Protein AF-A0A224X8A6-F1 (afdb_monomer_lite)

Structure (mmCIF, N/CA/C/O backbone):
data_AF-A0A224X8A6-F1
#
_entry.id   AF-A0A224X8A6-F1
#
loop_
_atom_site.group_PDB
_atom_site.id
_atom_site.type_symbol
_atom_site.label_atom_id
_atom_site.label_alt_id
_atom_site.label_comp_id
_atom_site.label_asym_id
_atom_site.label_entity_id
_atom_site.label_seq_id
_atom_site.pdbx_PDB_ins_code
_atom_site.Cartn_x
_atom_site.Cartn_y
_atom_site.Cartn_z
_atom_site.occupancy
_atom_site.B_iso_or_equiv
_atom_site.auth_seq_id
_atom_site.auth_comp_id
_atom_site.auth_asym_id
_atom_site.auth_atom_id
_atom_site.pdbx_PDB_model_num
ATOM 1 N N . MET A 1 1 ? 12.321 6.076 10.327 1.00 47.81 1 MET A N 1
ATOM 2 C CA . MET A 1 1 ? 11.459 7.265 10.176 1.00 47.81 1 MET A CA 1
ATOM 3 C C . MET A 1 1 ? 10.044 6.905 10.630 1.00 47.81 1 MET A C 1
ATOM 5 O O . MET A 1 1 ? 9.307 6.32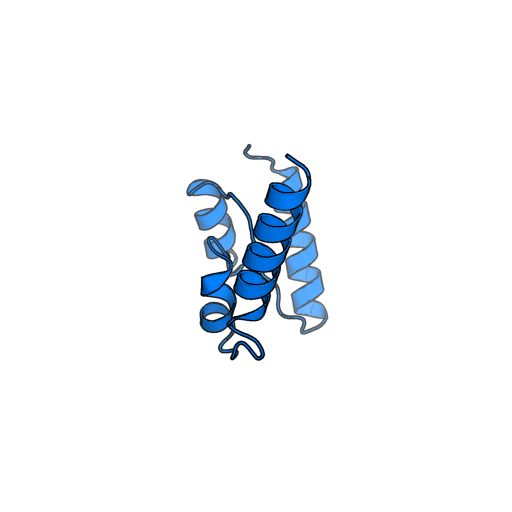8 9.850 1.00 47.81 1 MET A O 1
ATOM 9 N N . ASN A 1 2 ? 9.702 7.130 11.905 1.00 54.09 2 ASN A N 1
ATOM 10 C CA . ASN A 1 2 ? 8.315 7.119 12.398 1.00 54.09 2 ASN A CA 1
ATOM 11 C C . ASN A 1 2 ? 7.938 8.592 12.536 1.00 54.09 2 ASN A C 1
ATOM 13 O O . ASN A 1 2 ? 8.477 9.248 13.420 1.00 54.09 2 ASN A O 1
ATOM 17 N N . SER A 1 3 ? 7.117 9.128 11.640 1.00 74.00 3 SER A N 1
ATOM 18 C CA . SER A 1 3 ? 6.656 10.511 11.753 1.00 74.00 3 SER A CA 1
ATOM 19 C C . SER A 1 3 ? 5.148 10.494 11.926 1.00 74.00 3 SER A C 1
ATOM 21 O O . SER A 1 3 ? 4.427 10.105 11.006 1.00 74.00 3 SER A O 1
ATOM 23 N N . ASP A 1 4 ? 4.679 10.911 13.099 1.00 85.12 4 ASP A N 1
ATOM 24 C CA . ASP A 1 4 ? 3.250 11.073 13.385 1.00 85.12 4 ASP A CA 1
ATOM 25 C C . ASP A 1 4 ? 2.594 12.033 12.379 1.00 85.12 4 ASP A C 1
ATOM 27 O O . ASP A 1 4 ? 1.438 11.859 12.003 1.00 85.12 4 ASP A O 1
ATOM 31 N N . THR A 1 5 ? 3.363 12.990 11.846 1.00 89.75 5 THR A N 1
ATOM 32 C CA . THR A 1 5 ? 2.931 13.888 10.769 1.00 89.75 5 THR A CA 1
ATOM 33 C C . THR A 1 5 ? 2.640 13.138 9.471 1.00 89.75 5 THR A C 1
ATOM 35 O O . THR A 1 5 ? 1.613 13.388 8.847 1.00 89.75 5 THR A O 1
ATOM 38 N N . MET A 1 6 ? 3.499 12.194 9.068 1.00 89.69 6 MET A N 1
ATOM 39 C CA . MET A 1 6 ? 3.255 11.376 7.874 1.00 89.69 6 MET A CA 1
ATOM 40 C C . MET A 1 6 ? 1.985 10.534 8.039 1.00 89.69 6 MET A C 1
ATOM 42 O O . MET A 1 6 ? 1.170 10.483 7.122 1.00 89.69 6 MET A O 1
ATOM 46 N N . LEU A 1 7 ? 1.799 9.900 9.202 1.00 91.12 7 LEU A N 1
ATOM 47 C CA . LEU A 1 7 ? 0.595 9.109 9.476 1.00 91.12 7 LEU A CA 1
ATOM 48 C C . LEU A 1 7 ? -0.664 9.976 9.439 1.00 91.12 7 LEU A C 1
ATOM 50 O O . LEU A 1 7 ? -1.646 9.581 8.820 1.00 91.12 7 LEU A O 1
ATOM 54 N N . LYS A 1 8 ? -0.611 11.178 10.024 1.00 93.69 8 LYS A N 1
ATOM 55 C CA . LYS A 1 8 ? -1.715 12.137 9.967 1.00 93.69 8 LYS A CA 1
ATOM 56 C C . LYS A 1 8 ? -2.095 12.479 8.524 1.00 93.69 8 LYS A C 1
ATOM 58 O O . LYS A 1 8 ? -3.260 12.357 8.172 1.00 93.69 8 LYS A O 1
ATOM 63 N N . ILE A 1 9 ? -1.117 12.811 7.677 1.00 94.06 9 ILE A N 1
ATOM 64 C CA . ILE A 1 9 ? -1.361 13.106 6.255 1.00 94.06 9 ILE A CA 1
ATOM 65 C C . ILE A 1 9 ? -2.005 11.906 5.547 1.00 94.06 9 ILE A C 1
ATOM 67 O O . ILE A 1 9 ? -2.976 12.069 4.814 1.00 94.06 9 ILE A O 1
ATOM 71 N N . ILE A 1 10 ? -1.494 10.692 5.780 1.00 94.38 10 ILE A N 1
ATOM 72 C CA . ILE A 1 10 ? -2.051 9.471 5.183 1.00 94.38 10 ILE A CA 1
ATOM 73 C C . ILE A 1 10 ? -3.513 9.272 5.606 1.00 94.38 10 ILE A C 1
ATOM 75 O O . ILE A 1 10 ? -4.347 8.930 4.766 1.00 94.38 10 ILE A O 1
ATOM 79 N N . PHE A 1 11 ? -3.835 9.496 6.880 1.00 94.50 11 PHE A N 1
ATOM 80 C CA . PHE A 1 11 ? -5.199 9.360 7.390 1.00 94.50 11 PHE A CA 1
ATOM 81 C C . PHE A 1 11 ? -6.137 10.431 6.827 1.00 94.50 11 PHE A C 1
ATOM 83 O O . PHE A 1 11 ? -7.223 10.087 6.365 1.00 94.50 11 PHE A O 1
ATOM 90 N N . ASP A 1 12 ? -5.694 11.686 6.736 1.00 96.00 12 ASP A N 1
ATOM 91 C CA . ASP A 1 12 ? -6.478 12.766 6.128 1.00 96.00 12 ASP A CA 1
ATOM 92 C C . ASP A 1 12 ? -6.801 12.456 4.649 1.00 96.00 12 ASP A C 1
ATOM 94 O O . ASP A 1 12 ? -7.935 12.636 4.185 1.00 96.00 12 ASP A O 1
ATOM 98 N N . CYS A 1 13 ? -5.827 11.915 3.902 1.00 96.06 13 CYS A N 1
ATOM 99 C CA . CYS A 1 13 ? -6.032 11.447 2.531 1.00 96.06 13 CYS A CA 1
ATOM 100 C C . CYS A 1 13 ? -7.008 10.264 2.452 1.00 96.06 13 CYS A C 1
ATOM 102 O O . CYS A 1 13 ? -7.866 10.240 1.565 1.00 96.06 13 CYS A O 1
ATOM 104 N N . GLN A 1 14 ? -6.904 9.294 3.364 1.00 95.38 14 GLN A N 1
ATOM 105 C CA . GLN A 1 14 ? -7.799 8.138 3.423 1.00 95.38 14 GLN A CA 1
ATOM 106 C C . GLN A 1 14 ? -9.247 8.562 3.693 1.00 95.38 14 GLN A C 1
ATOM 108 O O . GLN A 1 14 ? -10.162 8.071 3.025 1.00 95.38 14 GLN A O 1
ATOM 113 N N . ASP A 1 15 ? -9.462 9.485 4.628 1.00 9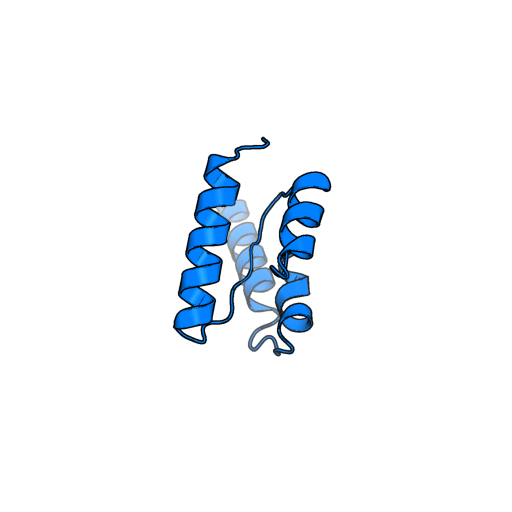5.56 15 ASP A N 1
ATOM 114 C CA . ASP A 1 15 ? -10.792 9.987 4.967 1.00 95.56 15 ASP A CA 1
ATOM 115 C C . ASP A 1 15 ? -11.403 10.757 3.796 1.00 95.56 15 ASP A C 1
ATOM 117 O O . ASP A 1 15 ? -12.569 10.556 3.449 1.00 95.56 15 ASP A O 1
ATOM 121 N N . SER A 1 16 ? -10.604 11.590 3.125 1.00 97.00 16 SER A N 1
ATOM 122 C CA . SER A 1 16 ? -11.040 12.274 1.906 1.00 97.00 16 SER A CA 1
ATOM 123 C C . SER A 1 16 ? -11.393 11.290 0.791 1.00 97.00 16 SER A C 1
ATOM 125 O O . SER A 1 16 ? -12.436 11.422 0.152 1.00 97.00 16 SER A O 1
ATOM 127 N N . SER A 1 17 ? -10.575 10.255 0.595 1.00 95.88 17 SER A N 1
ATOM 128 C CA . SER A 1 17 ? -10.810 9.233 -0.429 1.00 95.88 17 SER A CA 1
ATOM 129 C C . SER A 1 17 ? -12.099 8.451 -0.161 1.00 95.88 17 SER A C 1
ATOM 131 O O . SER A 1 17 ? -12.901 8.282 -1.077 1.00 95.88 17 SER A O 1
ATOM 133 N N . LYS A 1 18 ? -12.365 8.069 1.102 1.00 94.06 18 LYS A N 1
ATOM 134 C CA . LYS A 1 18 ? -13.624 7.413 1.510 1.00 94.06 18 LYS A CA 1
ATOM 135 C C . LYS A 1 18 ? -14.838 8.282 1.198 1.00 94.06 18 LYS A C 1
ATOM 137 O O . LYS A 1 18 ? -15.783 7.792 0.589 1.00 94.06 18 LYS A O 1
ATOM 142 N N . ARG A 1 19 ? -14.796 9.571 1.557 1.00 97.06 19 ARG A N 1
ATOM 143 C CA . ARG A 1 19 ? -15.899 10.514 1.288 1.00 97.06 19 ARG A CA 1
ATOM 144 C C . ARG A 1 19 ? -16.211 10.668 -0.201 1.00 97.06 19 ARG A C 1
ATOM 146 O O . ARG A 1 19 ? -17.357 10.918 -0.546 1.00 97.06 19 ARG A O 1
ATOM 153 N N . ASN A 1 20 ? -15.209 10.517 -1.062 1.00 97.31 20 ASN A N 1
ATOM 154 C CA . ASN A 1 20 ? -15.349 10.694 -2.507 1.00 97.31 20 ASN A CA 1
ATOM 155 C C . ASN A 1 20 ? -15.471 9.369 -3.283 1.00 97.31 20 ASN A C 1
ATOM 157 O O . ASN A 1 20 ? -15.465 9.387 -4.510 1.00 97.31 20 ASN A O 1
ATOM 161 N N . GLY A 1 21 ? -15.545 8.216 -2.604 1.00 95.00 21 GLY A N 1
ATOM 162 C CA . GLY A 1 21 ? -15.613 6.908 -3.269 1.00 95.00 21 GLY A CA 1
ATOM 163 C C . GLY A 1 21 ? -14.357 6.548 -4.076 1.00 95.00 21 GLY A C 1
ATOM 164 O O . GLY A 1 21 ? -14.428 5.766 -5.021 1.00 95.00 21 GLY A O 1
ATOM 165 N N . VAL A 1 22 ? -13.202 7.121 -3.726 1.00 93.50 22 VAL A N 1
ATOM 166 C CA . VAL A 1 22 ? -11.924 6.891 -4.410 1.00 93.50 22 VAL A CA 1
ATOM 167 C C . VAL A 1 22 ? -11.145 5.785 -3.701 1.00 93.50 22 VAL A C 1
ATOM 169 O O . VAL A 1 22 ? -10.994 5.789 -2.479 1.00 93.50 22 VAL A O 1
ATOM 172 N N . ALA A 1 23 ? -10.613 4.834 -4.472 1.00 90.44 23 ALA A N 1
ATOM 173 C CA . ALA A 1 23 ? -9.736 3.793 -3.943 1.00 90.44 23 ALA A CA 1
ATOM 174 C C . ALA A 1 23 ? -8.380 4.386 -3.513 1.00 90.44 23 ALA A C 1
ATOM 176 O O . ALA A 1 23 ? -7.753 5.118 -4.278 1.00 90.44 23 ALA A O 1
ATOM 177 N N . PHE A 1 24 ? -7.913 4.039 -2.312 1.00 92.06 24 PHE A N 1
ATOM 178 C CA . PHE A 1 24 ? -6.681 4.574 -1.725 1.00 92.06 24 PHE A CA 1
ATOM 179 C C . PHE A 1 24 ? -5.719 3.457 -1.298 1.00 92.06 24 PHE A C 1
ATOM 181 O O . PHE A 1 24 ? -6.139 2.403 -0.819 1.00 92.06 24 PHE A O 1
ATOM 188 N N . SER A 1 25 ? -4.420 3.698 -1.471 1.00 91.19 25 SER A N 1
ATOM 189 C CA . SER A 1 25 ? -3.337 2.819 -1.017 1.00 91.19 25 SER A CA 1
ATOM 190 C C . SER A 1 25 ? -2.051 3.603 -0.817 1.00 91.19 25 SER A C 1
ATOM 192 O O . SER A 1 25 ? -1.817 4.590 -1.514 1.00 91.19 25 SER A O 1
ATOM 194 N N . VAL A 1 26 ? -1.173 3.101 0.048 1.00 90.88 26 VAL A N 1
ATOM 195 C CA . VAL A 1 26 ? 0.158 3.676 0.274 1.00 90.88 26 VAL A CA 1
ATOM 196 C C . VAL A 1 26 ? 1.224 2.728 -0.266 1.00 90.88 26 VAL A C 1
ATOM 198 O O . VAL A 1 26 ? 1.231 1.549 0.077 1.00 90.88 26 VAL A O 1
ATOM 201 N N . ALA A 1 27 ? 2.142 3.244 -1.084 1.00 88.19 27 ALA A N 1
ATOM 202 C CA . ALA A 1 27 ? 3.282 2.501 -1.619 1.00 88.19 27 ALA A CA 1
ATOM 203 C C . ALA A 1 27 ? 4.604 3.119 -1.151 1.00 88.19 27 ALA A C 1
ATOM 205 O O . ALA A 1 27 ? 4.751 4.341 -1.157 1.00 88.19 27 ALA A O 1
ATOM 206 N N . GLY A 1 28 ? 5.580 2.290 -0.779 1.00 84.31 28 GLY A N 1
ATOM 207 C CA . GLY A 1 28 ? 6.923 2.765 -0.447 1.00 84.31 28 GLY A CA 1
ATOM 208 C C . GLY A 1 28 ? 7.733 1.805 0.418 1.00 84.31 28 GLY A C 1
ATOM 209 O O . GLY A 1 28 ? 7.271 0.731 0.801 1.00 84.31 28 GLY A O 1
ATOM 210 N N . TYR A 1 29 ? 8.951 2.226 0.767 1.00 82.12 29 TYR A N 1
ATOM 211 C CA . TYR A 1 29 ? 9.820 1.514 1.707 1.00 82.12 29 TYR A CA 1
ATOM 212 C C . TYR A 1 29 ? 9.352 1.752 3.147 1.00 82.12 29 TYR A C 1
ATOM 214 O O . TYR A 1 29 ? 9.881 2.593 3.875 1.00 82.12 29 TYR A O 1
ATOM 222 N N . LEU A 1 30 ? 8.305 1.032 3.543 1.00 82.12 30 LEU A N 1
ATOM 223 C CA . LEU A 1 30 ? 7.679 1.165 4.853 1.00 82.12 30 LEU A CA 1
ATOM 224 C C . LEU A 1 30 ? 8.276 0.171 5.853 1.00 82.12 30 LEU A C 1
ATOM 226 O O . LEU A 1 30 ? 8.554 -0.984 5.535 1.00 82.12 30 LEU A O 1
ATOM 230 N N . SER A 1 31 ? 8.441 0.609 7.102 1.00 85.19 31 SER A N 1
ATOM 231 C CA . SER A 1 31 ? 8.820 -0.301 8.185 1.00 85.19 31 SER A CA 1
ATOM 232 C C . SER A 1 31 ? 7.657 -1.236 8.537 1.00 85.19 31 SER A C 1
ATOM 234 O O . SER A 1 31 ? 6.492 -0.860 8.402 1.00 85.19 31 SER A O 1
ATOM 236 N N . LYS A 1 32 ? 7.953 -2.424 9.083 1.00 85.12 32 LYS A N 1
ATOM 237 C CA . LYS A 1 32 ? 6.921 -3.369 9.559 1.00 85.12 32 LYS A CA 1
ATOM 238 C C . LYS A 1 32 ? 5.927 -2.719 10.533 1.00 85.12 32 LYS A C 1
ATOM 240 O O . LYS A 1 32 ? 4.739 -3.022 10.484 1.00 85.12 32 LYS A O 1
ATOM 245 N N . LYS A 1 33 ? 6.404 -1.804 11.389 1.00 88.38 33 LYS A N 1
ATOM 246 C CA . LYS A 1 33 ? 5.559 -1.055 12.332 1.00 88.38 33 LYS A CA 1
ATOM 247 C C . LYS A 1 33 ? 4.551 -0.168 11.597 1.00 88.38 33 LYS A C 1
ATOM 249 O O . LYS A 1 33 ? 3.373 -0.217 11.926 1.00 88.38 33 LYS A O 1
ATOM 254 N N . ILE A 1 34 ? 5.001 0.593 10.597 1.00 87.88 34 ILE A N 1
ATOM 255 C CA . ILE A 1 34 ? 4.122 1.466 9.805 1.00 87.88 34 ILE A CA 1
ATOM 256 C C . ILE A 1 34 ? 3.101 0.632 9.031 1.00 87.88 34 ILE A C 1
ATOM 258 O O . ILE A 1 34 ? 1.919 0.948 9.075 1.00 87.88 34 ILE A O 1
ATOM 262 N N . VAL A 1 35 ? 3.531 -0.460 8.389 1.00 87.25 35 VAL A N 1
ATOM 263 C CA . VAL A 1 35 ? 2.620 -1.364 7.666 1.00 87.25 35 VAL A CA 1
ATOM 264 C C . VAL A 1 35 ? 1.523 -1.891 8.589 1.00 87.25 35 VAL A C 1
ATOM 266 O O . VAL A 1 35 ? 0.354 -1.849 8.221 1.00 87.25 35 VAL A O 1
ATOM 269 N N . LYS A 1 36 ? 1.871 -2.320 9.811 1.00 88.44 36 LYS A N 1
ATOM 270 C CA . LYS A 1 36 ? 0.878 -2.759 10.799 1.00 88.44 36 LYS A CA 1
ATOM 271 C C . LYS A 1 36 ? -0.129 -1.648 11.114 1.00 88.44 36 LYS A C 1
ATOM 273 O O . LYS A 1 36 ? -1.324 -1.870 10.999 1.00 88.44 36 LYS A O 1
ATOM 278 N N . THR A 1 37 ? 0.352 -0.446 11.431 1.00 92.06 37 THR A N 1
ATOM 279 C CA . THR A 1 37 ? -0.510 0.708 11.737 1.00 92.06 37 THR A CA 1
ATOM 280 C C . THR A 1 37 ? -1.461 1.065 10.593 1.00 92.06 37 THR A C 1
ATOM 282 O O . THR A 1 37 ? -2.609 1.422 10.843 1.00 92.06 37 THR A O 1
ATOM 285 N N . LEU A 1 38 ? -1.003 0.978 9.344 1.00 91.62 38 LEU A N 1
ATOM 286 C CA . LEU A 1 38 ? -1.835 1.238 8.170 1.00 91.62 38 LEU A CA 1
ATOM 287 C C . LEU A 1 38 ? -2.872 0.127 7.947 1.00 91.62 38 LEU A C 1
ATOM 289 O O . LEU A 1 38 ? -4.038 0.427 7.699 1.00 91.62 38 LEU A O 1
ATOM 293 N N . ASN A 1 39 ? -2.481 -1.138 8.113 1.00 87.75 39 ASN A N 1
ATOM 294 C CA . ASN A 1 39 ? -3.393 -2.277 8.011 1.00 87.75 39 ASN A CA 1
ATOM 295 C C . ASN A 1 39 ? -4.484 -2.247 9.096 1.00 87.75 39 ASN A C 1
ATOM 297 O O . ASN A 1 39 ? -5.639 -2.520 8.784 1.00 87.75 39 ASN A O 1
ATOM 301 N N . ASP A 1 40 ? -4.154 -1.839 10.329 1.00 90.25 40 ASP A N 1
ATOM 302 C CA . ASP A 1 40 ? -5.121 -1.655 11.429 1.00 90.25 40 ASP A CA 1
ATOM 303 C C . ASP A 1 40 ? -6.176 -0.568 11.108 1.00 90.25 40 ASP A C 1
ATOM 305 O O . ASP A 1 40 ? -7.227 -0.496 11.743 1.00 90.25 40 ASP A O 1
ATOM 309 N N . LYS A 1 41 ? -5.904 0.289 10.116 1.00 90.25 41 LYS A N 1
ATOM 310 C CA . LYS A 1 41 ? -6.811 1.320 9.582 1.00 90.25 41 LYS A CA 1
ATOM 311 C C . LYS A 1 41 ? -7.425 0.942 8.228 1.00 90.25 41 LYS A C 1
ATOM 313 O O . LYS A 1 41 ? -8.010 1.802 7.570 1.00 90.25 41 LYS A O 1
ATOM 318 N N . GLU A 1 42 ? -7.285 -0.320 7.817 1.00 90.12 42 GLU A N 1
ATOM 319 C CA . GLU A 1 42 ? -7.760 -0.867 6.538 1.00 90.12 42 GLU A CA 1
ATOM 320 C C . GLU A 1 42 ? -7.148 -0.182 5.303 1.00 90.12 42 GLU A C 1
ATOM 322 O O . GLU A 1 42 ? -7.709 -0.207 4.206 1.00 90.12 42 GLU A O 1
ATOM 327 N N . ILE A 1 43 ? -5.972 0.429 5.462 1.00 91.31 43 ILE A N 1
ATOM 328 C CA . ILE A 1 43 ? -5.245 1.072 4.370 1.00 91.31 43 ILE A CA 1
ATOM 329 C C . ILE A 1 43 ? -4.358 0.029 3.698 1.00 91.31 43 ILE A C 1
ATOM 331 O O . ILE A 1 43 ? -3.407 -0.484 4.290 1.00 91.31 43 ILE A O 1
ATOM 335 N N . LYS A 1 44 ? -4.639 -0.256 2.425 1.00 87.06 44 LYS A N 1
ATOM 336 C CA . LYS A 1 44 ? -3.856 -1.198 1.619 1.00 87.06 44 LYS A CA 1
ATOM 337 C C . LYS A 1 44 ? -2.423 -0.684 1.437 1.00 87.06 44 LYS A C 1
ATOM 339 O O . LYS A 1 44 ? -2.202 0.391 0.872 1.00 87.06 44 LYS A O 1
ATOM 344 N N . CYS A 1 45 ? -1.451 -1.473 1.892 1.00 87.06 45 CYS A N 1
ATOM 345 C CA . CYS A 1 45 ? -0.025 -1.191 1.737 1.00 87.06 45 CYS A CA 1
ATOM 346 C C . CYS A 1 45 ? 0.558 -1.939 0.534 1.00 87.06 45 CYS A C 1
ATOM 348 O O . CYS A 1 45 ? 0.466 -3.161 0.448 1.00 87.06 45 CYS A O 1
ATOM 350 N N . ILE A 1 46 ? 1.228 -1.218 -0.359 1.00 81.94 46 ILE A N 1
ATOM 351 C CA . ILE A 1 46 ? 1.947 -1.774 -1.504 1.00 81.94 46 ILE A CA 1
ATOM 352 C C . ILE A 1 46 ? 3.436 -1.794 -1.156 1.00 81.94 46 ILE A C 1
ATOM 354 O O . ILE A 1 46 ? 4.129 -0.779 -1.243 1.00 81.94 46 ILE A O 1
ATOM 358 N N . ILE A 1 47 ? 3.927 -2.965 -0.752 1.00 75.50 47 ILE A N 1
ATOM 359 C CA . ILE A 1 47 ? 5.353 -3.175 -0.452 1.00 75.50 47 ILE A CA 1
ATOM 360 C C . ILE A 1 47 ? 6.150 -3.332 -1.752 1.00 75.50 47 ILE A C 1
ATOM 362 O O . ILE A 1 47 ? 7.296 -2.898 -1.842 1.00 75.50 47 ILE A O 1
ATOM 366 N N . HIS A 1 48 ? 5.531 -3.917 -2.780 1.00 77.31 48 HIS A N 1
ATOM 367 C CA . HIS A 1 48 ? 6.126 -4.067 -4.099 1.00 77.31 48 HIS A CA 1
ATOM 368 C C . HIS A 1 48 ? 5.101 -3.740 -5.187 1.00 77.31 48 HIS A C 1
ATOM 370 O O . HIS A 1 48 ? 3.961 -4.195 -5.127 1.00 77.31 48 HIS A O 1
ATOM 376 N N . TYR A 1 49 ? 5.503 -2.976 -6.207 1.00 71.88 49 TYR A N 1
ATOM 377 C CA . TYR A 1 49 ? 4.603 -2.525 -7.280 1.00 71.88 49 TYR A CA 1
ATOM 378 C C . TYR A 1 49 ? 3.925 -3.686 -8.020 1.00 71.88 49 TYR A C 1
ATOM 380 O O . TYR A 1 49 ? 2.780 -3.567 -8.446 1.00 71.88 49 TYR A O 1
ATOM 388 N N . ASN A 1 50 ? 4.601 -4.834 -8.113 1.00 76.12 50 ASN A N 1
ATOM 389 C CA . ASN A 1 50 ? 4.036 -6.044 -8.719 1.00 76.12 50 ASN A CA 1
ATOM 390 C C . ASN A 1 50 ? 2.792 -6.576 -7.984 1.00 76.12 50 ASN A C 1
ATOM 392 O O . ASN A 1 50 ? 2.045 -7.339 -8.579 1.00 76.12 50 ASN A O 1
ATOM 396 N N . SER A 1 51 ? 2.557 -6.183 -6.728 1.00 77.00 51 SER A N 1
ATOM 397 C CA . SER A 1 51 ? 1.393 -6.605 -5.937 1.00 77.00 51 SER A CA 1
ATOM 398 C C . SER A 1 51 ? 0.158 -5.722 -6.156 1.00 77.00 51 SER A C 1
ATOM 400 O O . SER A 1 51 ? -0.927 -6.074 -5.709 1.00 77.00 51 SER A O 1
ATOM 402 N N . ILE A 1 52 ? 0.283 -4.577 -6.843 1.00 79.25 52 ILE A N 1
ATOM 403 C CA .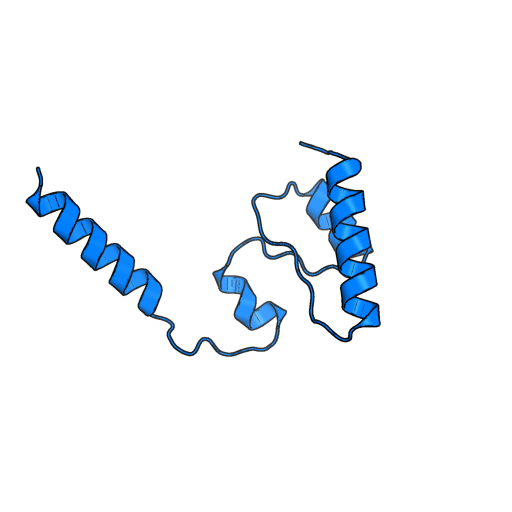 ILE A 1 52 ? -0.839 -3.660 -7.129 1.00 79.25 52 ILE A CA 1
ATOM 404 C C . ILE A 1 52 ? -2.026 -4.364 -7.819 1.00 79.25 52 ILE A C 1
ATOM 406 O O . ILE A 1 52 ? -3.154 -4.171 -7.362 1.00 79.25 52 ILE A O 1
ATOM 410 N N . PRO A 1 53 ? -1.823 -5.177 -8.877 1.00 80.38 53 PRO A N 1
ATOM 411 C CA . PRO A 1 53 ? -2.908 -5.883 -9.564 1.00 80.38 53 PRO A CA 1
ATOM 412 C C . PRO A 1 53 ? -3.736 -6.743 -8.605 1.00 80.38 53 PRO A C 1
ATOM 414 O O . PRO A 1 53 ? -4.954 -6.619 -8.558 1.00 80.38 53 PRO A O 1
ATOM 417 N N . GLU A 1 54 ? -3.064 -7.541 -7.774 1.00 81.19 54 GLU A N 1
ATOM 418 C CA . GLU A 1 54 ? -3.680 -8.427 -6.783 1.00 81.19 54 GLU A CA 1
ATOM 419 C C . GLU A 1 54 ? -4.430 -7.635 -5.700 1.00 81.19 54 GLU A C 1
ATOM 421 O O . GLU A 1 54 ? -5.593 -7.910 -5.415 1.00 81.19 54 GLU A O 1
ATOM 426 N N . ILE A 1 55 ? -3.807 -6.581 -5.159 1.00 79.62 55 ILE A N 1
ATOM 427 C CA . ILE A 1 55 ? -4.384 -5.725 -4.110 1.00 79.62 55 ILE A CA 1
ATOM 428 C C . ILE A 1 55 ? -5.699 -5.070 -4.561 1.00 79.62 55 ILE A C 1
ATOM 430 O O . ILE A 1 55 ? -6.599 -4.855 -3.741 1.00 79.62 55 ILE A O 1
ATOM 434 N N . PHE A 1 56 ? -5.823 -4.728 -5.844 1.00 81.38 56 PHE A N 1
ATOM 435 C CA . PHE A 1 56 ? -6.994 -4.044 -6.394 1.00 81.38 56 PHE A CA 1
ATOM 436 C C . PHE A 1 56 ? -7.904 -4.924 -7.256 1.00 81.38 56 PHE A C 1
ATOM 438 O O . PHE A 1 56 ? -8.922 -4.416 -7.723 1.00 81.38 56 PHE A O 1
ATOM 445 N N . GLY A 1 57 ? -7.562 -6.198 -7.470 1.00 83.81 57 GLY A N 1
ATOM 446 C CA . GLY A 1 57 ? -8.281 -7.078 -8.395 1.00 83.81 57 GLY A CA 1
ATOM 447 C C . GLY A 1 57 ? -8.292 -6.543 -9.830 1.00 83.81 57 GLY A C 1
ATOM 448 O O . GLY A 1 57 ? -9.338 -6.524 -10.472 1.00 83.81 57 GLY A O 1
ATOM 449 N N . ARG A 1 58 ? -7.156 -6.022 -10.311 1.00 83.31 58 ARG A N 1
ATOM 450 C CA . ARG A 1 58 ? -7.020 -5.402 -11.641 1.00 83.31 58 ARG A CA 1
ATOM 451 C C . ARG A 1 58 ? -6.013 -6.148 -12.501 1.00 83.31 58 ARG A C 1
ATOM 453 O O . ARG A 1 58 ? -5.042 -6.679 -11.983 1.00 83.31 58 ARG A O 1
ATOM 460 N N . GLU A 1 59 ? -6.198 -6.110 -13.816 1.00 86.19 59 GLU A N 1
ATOM 461 C CA . GLU A 1 59 ? -5.228 -6.634 -14.782 1.00 86.19 59 GLU A CA 1
ATOM 462 C C . GLU A 1 59 ? -4.210 -5.562 -15.201 1.00 86.19 59 GLU A C 1
ATOM 464 O O . GLU A 1 59 ? -4.519 -4.368 -15.257 1.00 86.19 59 GLU A O 1
ATOM 469 N N . ILE A 1 60 ? -2.978 -5.979 -15.515 1.00 83.25 60 ILE A N 1
ATOM 470 C CA . ILE A 1 60 ? -1.965 -5.083 -16.087 1.00 83.25 60 ILE A CA 1
ATOM 471 C C . ILE A 1 60 ? -2.119 -5.078 -17.609 1.00 83.25 60 ILE A C 1
ATOM 473 O O . ILE A 1 60 ? -1.788 -6.062 -18.262 1.00 83.25 60 ILE A O 1
ATOM 477 N N . ALA A 1 61 ? -2.517 -3.941 -18.185 1.00 87.56 61 ALA A N 1
ATOM 478 C CA . ALA A 1 61 ? -2.679 -3.799 -19.637 1.00 87.56 61 ALA A CA 1
ATOM 479 C C . ALA A 1 61 ? -1.368 -3.987 -20.433 1.00 87.56 61 ALA A C 1
ATOM 481 O O . ALA A 1 61 ? -1.379 -4.472 -21.563 1.00 87.56 61 ALA A O 1
ATOM 482 N N . HIS A 1 62 ? -0.223 -3.610 -19.852 1.00 88.62 62 HIS A N 1
ATOM 483 C CA . HIS A 1 62 ? 1.085 -3.658 -20.518 1.00 88.62 62 HIS A CA 1
ATOM 484 C C . HIS A 1 62 ? 2.184 -4.243 -19.611 1.00 88.62 62 HIS A C 1
ATOM 486 O O . HIS A 1 62 ? 3.062 -3.507 -19.147 1.00 88.62 62 HIS A O 1
ATOM 492 N N . PRO A 1 63 ? 2.187 -5.566 -19.361 1.00 84.81 63 PRO A N 1
ATOM 493 C CA . PRO A 1 63 ? 3.060 -6.194 -18.361 1.00 84.81 63 PRO A CA 1
ATOM 494 C C . PRO A 1 63 ? 4.559 -6.022 -18.650 1.00 84.81 63 PRO A C 1
ATOM 496 O O . PRO A 1 63 ? 5.367 -5.938 -17.729 1.00 84.81 63 PRO A O 1
ATOM 499 N N . ASN A 1 64 ? 4.935 -5.890 -19.925 1.00 88.94 64 ASN A N 1
ATOM 500 C CA . ASN A 1 64 ? 6.334 -5.803 -20.350 1.00 88.94 64 ASN A CA 1
ATOM 501 C C . ASN A 1 64 ? 6.839 -4.368 -20.563 1.00 88.94 64 ASN A C 1
ATOM 503 O O . ASN A 1 64 ? 8.019 -4.177 -20.857 1.00 88.94 64 ASN A O 1
ATOM 507 N N . HIS A 1 65 ? 5.985 -3.346 -20.428 1.00 89.62 65 HIS A N 1
ATOM 508 C CA . HIS A 1 65 ? 6.346 -1.975 -20.805 1.00 89.62 65 HIS A CA 1
ATOM 509 C C . HIS A 1 65 ? 7.562 -1.458 -20.024 1.00 89.62 65 HIS A C 1
ATOM 511 O O . HIS A 1 65 ? 8.536 -0.995 -20.618 1.00 89.62 65 HIS A O 1
ATOM 517 N N . LEU A 1 66 ? 7.560 -1.621 -18.697 1.00 85.25 66 LEU A N 1
ATOM 518 C CA . LEU A 1 66 ? 8.667 -1.174 -17.850 1.00 85.25 66 LEU A CA 1
ATOM 519 C C . LEU A 1 66 ? 9.968 -1.945 -18.130 1.00 85.25 66 LEU A C 1
ATOM 521 O O . LEU A 1 66 ? 11.049 -1.357 -18.117 1.00 85.25 66 LEU A O 1
ATOM 525 N N . ALA A 1 67 ? 9.875 -3.251 -18.391 1.00 89.06 67 ALA A N 1
ATOM 526 C CA . ALA A 1 67 ? 11.032 -4.073 -18.741 1.00 89.06 67 ALA A CA 1
ATOM 527 C C . ALA A 1 67 ? 11.657 -3.615 -20.069 1.00 89.06 67 ALA A C 1
ATOM 529 O O . ALA A 1 67 ? 12.877 -3.465 -20.163 1.00 89.06 67 ALA A O 1
ATOM 530 N N . ASN A 1 68 ? 10.817 -3.306 -21.061 1.00 93.56 68 ASN A N 1
AT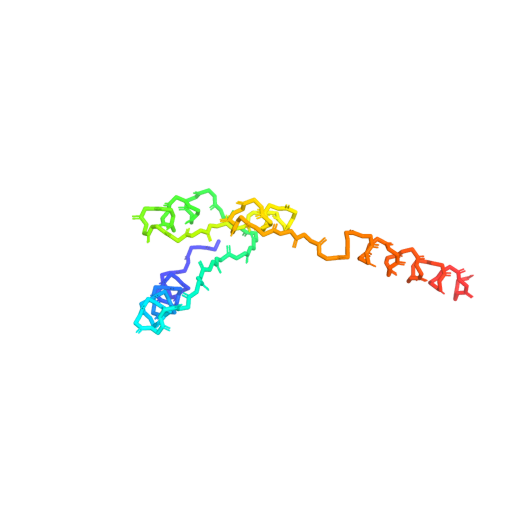OM 531 C CA . ASN A 1 68 ? 11.250 -2.793 -22.357 1.00 93.56 68 ASN A CA 1
ATOM 532 C C . ASN A 1 68 ? 11.933 -1.424 -22.226 1.00 93.56 68 ASN A C 1
ATOM 534 O O . ASN A 1 68 ? 13.031 -1.251 -22.752 1.00 93.56 68 ASN A O 1
ATOM 538 N N . ILE A 1 69 ? 11.351 -0.488 -21.463 1.00 92.75 69 ILE A N 1
ATOM 539 C CA . ILE A 1 69 ? 11.966 0.819 -21.163 1.00 92.75 69 ILE A CA 1
ATOM 540 C C . ILE A 1 69 ? 13.350 0.622 -20.531 1.00 92.75 69 ILE A C 1
ATOM 542 O O . ILE A 1 69 ? 14.326 1.196 -21.003 1.00 92.75 69 ILE A O 1
ATOM 546 N N . LYS A 1 70 ? 13.471 -0.239 -19.510 1.00 90.81 70 LYS A N 1
ATOM 547 C CA . LYS A 1 70 ? 14.756 -0.505 -18.838 1.00 90.81 70 LYS A CA 1
ATOM 548 C C . LYS A 1 70 ? 15.815 -1.057 -19.794 1.00 90.81 70 LYS A C 1
ATOM 550 O O . LYS A 1 70 ? 16.968 -0.635 -19.726 1.00 90.81 70 LYS A O 1
ATOM 555 N N . LYS A 1 71 ? 15.435 -1.978 -20.686 1.00 94.56 71 LYS A N 1
ATOM 556 C CA . LYS A 1 71 ? 16.336 -2.534 -21.705 1.00 94.56 71 LYS A CA 1
ATOM 557 C C . LYS A 1 71 ? 16.820 -1.4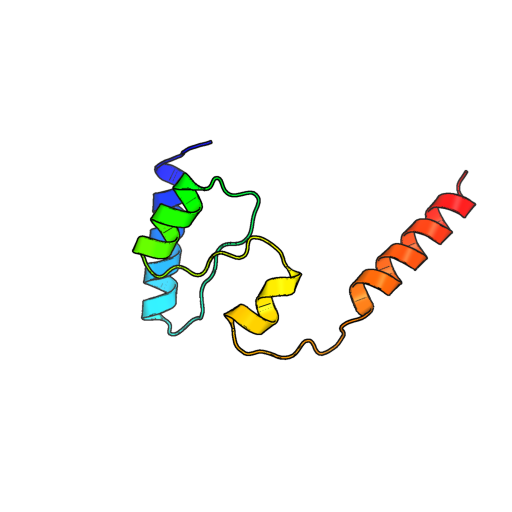49 -22.671 1.00 94.56 71 LYS A C 1
ATOM 559 O O . LYS A 1 71 ? 18.019 -1.368 -22.922 1.00 94.56 71 LYS A O 1
ATOM 564 N N . LEU A 1 72 ? 15.910 -0.603 -23.158 1.00 94.56 72 LEU A N 1
ATOM 565 C CA . LEU A 1 72 ? 16.229 0.507 -24.061 1.00 94.56 72 LEU A CA 1
ATOM 566 C C . LEU A 1 72 ? 17.144 1.542 -23.396 1.00 94.56 72 LEU A C 1
ATOM 568 O O . LEU A 1 72 ? 18.133 1.954 -23.994 1.00 94.56 72 LEU A O 1
ATOM 572 N N . THR A 1 73 ? 16.859 1.924 -22.148 1.00 93.25 73 THR A N 1
ATOM 573 C CA . THR A 1 73 ? 17.710 2.848 -21.386 1.00 93.25 73 THR A CA 1
ATOM 574 C C . THR A 1 73 ? 19.107 2.272 -21.189 1.00 93.25 73 THR A C 1
ATOM 576 O O . THR A 1 73 ? 20.086 2.973 -21.417 1.00 93.25 73 THR A O 1
ATOM 579 N N . LYS A 1 74 ? 19.219 0.987 -20.821 1.00 94.19 74 LYS A N 1
ATOM 580 C CA . LYS A 1 74 ? 20.519 0.328 -20.643 1.00 94.19 74 LYS A CA 1
ATOM 581 C C . LYS A 1 74 ? 21.330 0.300 -21.941 1.00 94.19 74 LYS A C 1
ATOM 583 O O . LYS A 1 74 ? 22.512 0.610 -21.893 1.00 94.19 74 LYS A O 1
ATOM 588 N N . ALA A 1 75 ? 20.695 -0.024 -23.070 1.00 92.31 75 ALA A N 1
ATOM 589 C CA . ALA A 1 75 ? 21.344 -0.036 -24.382 1.00 92.31 75 ALA A CA 1
ATOM 590 C C . ALA A 1 75 ? 21.883 1.352 -24.771 1.00 92.31 75 ALA A C 1
ATOM 592 O O . ALA A 1 75 ? 23.053 1.481 -25.114 1.00 92.31 75 ALA A O 1
ATOM 593 N N . LYS A 1 76 ? 21.070 2.404 -24.604 1.00 89.94 76 LYS A N 1
ATOM 594 C CA . LYS A 1 76 ? 21.509 3.787 -24.843 1.00 89.94 76 LYS A CA 1
ATOM 595 C C . LYS A 1 76 ? 22.659 4.206 -23.932 1.00 89.94 76 LYS A C 1
ATOM 597 O O . LYS A 1 76 ? 23.573 4.881 -24.377 1.00 89.94 76 LYS A O 1
ATOM 602 N N . MET A 1 77 ? 22.628 3.817 -22.656 1.00 87.38 77 MET A N 1
ATOM 603 C CA . MET A 1 77 ? 23.719 4.138 -21.733 1.00 87.38 77 MET A CA 1
ATOM 604 C C . MET A 1 77 ? 25.033 3.453 -22.117 1.00 87.38 77 MET A C 1
ATOM 606 O O . MET A 1 77 ? 26.081 4.054 -21.932 1.00 87.38 77 MET A O 1
ATOM 610 N N . SER A 1 78 ? 24.993 2.234 -22.663 1.00 81.69 78 SER A N 1
ATOM 611 C CA . SER A 1 78 ? 26.194 1.545 -23.158 1.00 81.69 78 SER A CA 1
ATOM 612 C C . SER A 1 78 ? 26.757 2.108 -24.465 1.00 81.69 78 SER A C 1
ATOM 614 O O . SER A 1 78 ?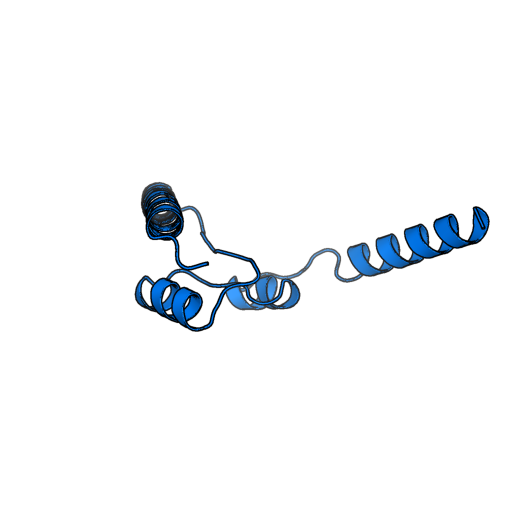 27.910 1.844 -24.761 1.00 81.69 78 SER A O 1
ATOM 616 N N . GLU A 1 79 ? 25.980 2.871 -25.237 1.00 79.50 79 GLU A N 1
ATOM 617 C CA . GLU A 1 79 ? 26.461 3.563 -26.447 1.00 79.50 79 GLU A CA 1
ATOM 618 C C . GLU A 1 79 ? 27.192 4.882 -26.129 1.00 79.50 79 GLU A C 1
ATOM 620 O O . GLU A 1 79 ? 27.839 5.453 -27.001 1.00 79.50 79 GLU A O 1
ATOM 625 N N . ILE A 1 80 ? 27.071 5.381 -24.894 1.00 73.12 80 ILE A N 1
ATOM 626 C CA . ILE A 1 80 ? 27.649 6.657 -24.433 1.00 73.12 80 ILE A CA 1
ATOM 627 C C . ILE A 1 80 ? 28.981 6.436 -23.676 1.00 73.12 80 ILE A C 1
ATOM 629 O O . ILE A 1 80 ? 29.646 7.408 -23.316 1.00 73.12 80 ILE A O 1
ATOM 633 N N . VAL A 1 81 ? 29.383 5.179 -23.437 1.00 54.41 81 VAL A N 1
ATOM 634 C CA . VAL A 1 81 ? 30.621 4.792 -22.726 1.00 54.41 81 VAL A CA 1
ATOM 635 C C . VAL A 1 81 ? 31.671 4.276 -23.698 1.00 54.41 81 VAL A C 1
ATOM 637 O O . VAL A 1 81 ? 31.307 3.439 -24.551 1.00 54.41 81 VAL A O 1
#

Secondary structure (DSSP, 8-state):
---HHHHHHHHHHHHHHHHTT---EEESS--HHHHHHHHTTTPEEESSGGGHHHHHT---S-TTHHHHHHHHHHHHHHT--

pLDDT: mean 86.62, std 9.13, range [47.81, 97.31]

Foldseek 3Di:
DDDPVVVVVLVVVVVVCVVVVHQAADEDDDDPVVVVVCVVVVHHYPPDPVCVCVSVVHDDPCPCPVVVVVVVVVVVVVVVD

Organism: NCBI:txid2025039

Sequence (81 aa):
MNSDTMLKIIFDCQDSSKRNGVAFSVAGYLSKKIVKTLNDKEIKCIIHYNSIPEIFGREIAHPNHLANIKKLTKAKMSEIV

Radius of gyration: 17.19 Å; chains: 1; bounding box: 46×22×40 Å